Protein AF-M2AZ68-F1 (afdb_monomer_lite)

pLDDT: mean 79.44, std 17.51, range [33.28, 97.0]

Organism: NCBI:txid1263867

Structure (mmCIF, N/CA/C/O backbone):
data_AF-M2AZ68-F1
#
_entry.id   AF-M2AZ68-F1
#
loop_
_atom_site.group_PDB
_atom_site.id
_atom_site.type_symbol
_atom_site.label_atom_id
_atom_site.label_alt_id
_atom_site.label_comp_id
_atom_site.label_asym_id
_atom_site.label_entity_id
_atom_site.label_seq_id
_atom_site.pdbx_PDB_ins_code
_atom_site.Cartn_x
_atom_site.Cartn_y
_atom_site.Cartn_z
_atom_site.occupancy
_atom_site.B_iso_or_equiv
_atom_site.auth_seq_id
_atom_site.auth_comp_id
_atom_site.auth_asym_id
_atom_site.auth_atom_id
_atom_site.pdbx_PDB_model_num
ATOM 1 N N . MET A 1 1 ? 0.148 -31.953 -29.562 1.00 37.41 1 MET A N 1
ATOM 2 C CA . MET A 1 1 ? 1.037 -31.968 -28.379 1.00 37.41 1 MET A CA 1
ATOM 3 C C . MET A 1 1 ? 1.037 -30.569 -27.794 1.00 37.41 1 MET A C 1
ATOM 5 O O . MET A 1 1 ? 1.248 -29.639 -28.556 1.00 37.41 1 MET A O 1
ATOM 9 N N . ARG A 1 2 ? 0.725 -30.392 -26.504 1.00 37.22 2 ARG A N 1
ATOM 10 C CA . ARG A 1 2 ? 0.908 -29.095 -25.830 1.00 37.22 2 ARG A CA 1
ATOM 11 C C . ARG A 1 2 ? 2.342 -29.064 -25.315 1.00 37.22 2 ARG A C 1
ATOM 13 O O . ARG A 1 2 ? 2.700 -29.918 -24.504 1.00 37.22 2 ARG A O 1
ATOM 20 N N . GLU A 1 3 ? 3.162 -28.164 -25.843 1.00 35.06 3 GLU A N 1
ATOM 21 C CA . GLU A 1 3 ? 4.526 -27.967 -25.357 1.00 35.06 3 GLU A CA 1
ATOM 22 C C . GLU A 1 3 ? 4.481 -27.613 -23.869 1.00 35.06 3 GLU A C 1
ATOM 24 O O . GLU A 1 3 ? 3.699 -26.764 -23.436 1.00 35.06 3 GLU A O 1
ATOM 29 N N . LYS A 1 4 ? 5.278 -28.319 -23.061 1.00 33.28 4 LYS A N 1
ATOM 30 C CA . LYS A 1 4 ? 5.458 -27.951 -21.658 1.00 33.28 4 LYS A CA 1
ATOM 31 C C . LYS A 1 4 ? 6.175 -26.599 -21.632 1.00 33.28 4 LYS A C 1
ATOM 33 O O . LYS A 1 4 ? 7.243 -26.513 -22.239 1.00 33.28 4 LYS A O 1
ATOM 38 N N . PRO A 1 5 ? 5.649 -25.583 -20.925 1.00 36.78 5 PRO A N 1
ATOM 39 C CA . PRO A 1 5 ? 6.349 -24.315 -20.802 1.00 36.78 5 PRO A CA 1
ATOM 40 C C . PRO A 1 5 ? 7.743 -24.551 -20.196 1.00 36.78 5 PRO A C 1
ATOM 42 O O . PRO A 1 5 ? 7.896 -25.413 -19.317 1.00 36.78 5 PRO A O 1
ATOM 45 N N . PRO A 1 6 ? 8.776 -23.846 -20.688 1.00 39.72 6 PRO A N 1
ATOM 46 C CA . PRO A 1 6 ? 10.147 -24.051 -20.249 1.00 39.72 6 PRO A CA 1
ATOM 47 C C . PRO A 1 6 ? 10.271 -23.797 -18.743 1.00 39.72 6 PRO A C 1
ATOM 49 O O 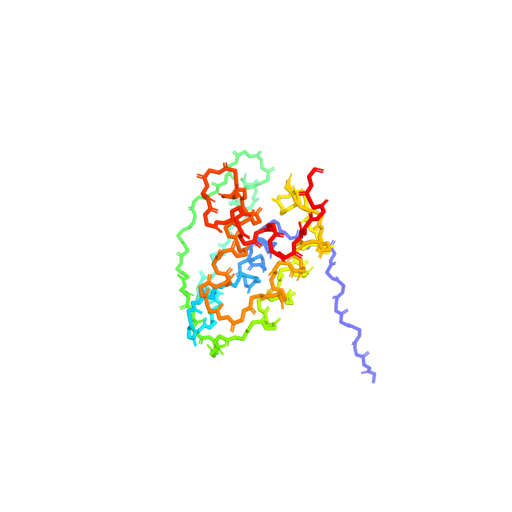. PRO A 1 6 ? 9.811 -22.784 -18.221 1.00 39.72 6 PRO A O 1
ATOM 52 N N . LYS A 1 7 ? 10.906 -24.734 -18.030 1.00 38.09 7 LYS A N 1
ATOM 53 C CA . LYS A 1 7 ? 11.235 -24.562 -16.611 1.00 38.09 7 LYS A CA 1
ATOM 54 C C . LYS A 1 7 ? 12.391 -23.572 -16.484 1.00 38.09 7 LYS A C 1
ATOM 56 O O . LYS A 1 7 ? 13.506 -23.885 -16.901 1.00 38.09 7 LYS A O 1
ATOM 61 N N . ILE A 1 8 ? 12.132 -22.415 -15.882 1.00 40.44 8 ILE A N 1
ATOM 62 C CA . ILE A 1 8 ? 13.168 -21.449 -15.500 1.00 40.44 8 ILE A CA 1
ATOM 63 C C . ILE A 1 8 ? 14.014 -22.099 -14.392 1.00 40.44 8 ILE A C 1
ATOM 65 O O . ILE A 1 8 ? 13.484 -22.452 -13.342 1.00 40.44 8 ILE A O 1
ATOM 69 N N . LYS A 1 9 ? 15.304 -22.345 -14.660 1.00 42.88 9 LYS A N 1
ATOM 70 C CA . LYS A 1 9 ? 16.224 -23.044 -13.738 1.00 42.88 9 LYS A CA 1
ATOM 71 C C . LYS A 1 9 ? 16.996 -22.107 -12.805 1.00 42.88 9 LYS A C 1
ATOM 73 O O . LYS A 1 9 ? 17.438 -22.557 -11.757 1.00 42.88 9 LYS A O 1
ATOM 78 N N . GLU A 1 10 ? 17.142 -20.835 -13.165 1.00 44.53 10 GLU A N 1
ATOM 79 C CA . GLU A 1 10 ? 17.797 -19.802 -12.359 1.00 44.53 10 GLU A CA 1
ATOM 80 C C . GLU A 1 10 ? 17.105 -18.465 -12.639 1.00 44.53 10 GLU A C 1
ATOM 82 O O . GLU A 1 10 ? 16.977 -18.091 -13.803 1.00 44.53 10 GLU A O 1
ATOM 87 N N . VAL A 1 11 ? 16.658 -17.760 -11.597 1.00 47.69 11 VAL A N 1
ATOM 88 C CA . VAL A 1 11 ? 16.166 -16.378 -11.709 1.00 47.69 11 VAL A CA 1
ATOM 89 C C . VAL A 1 11 ? 17.307 -15.460 -11.291 1.00 47.69 11 VAL A C 1
ATOM 91 O O . VAL A 1 11 ? 17.866 -15.605 -10.202 1.00 47.69 11 VAL A O 1
ATOM 94 N N . ARG A 1 12 ? 17.726 -14.546 -12.165 1.00 51.88 12 ARG A N 1
ATOM 95 C CA . ARG A 1 12 ? 18.834 -13.632 -11.868 1.00 51.88 12 ARG A CA 1
ATOM 96 C C . ARG A 1 12 ? 18.325 -12.481 -11.006 1.00 51.88 12 ARG A C 1
ATOM 98 O O . ARG A 1 12 ? 17.224 -1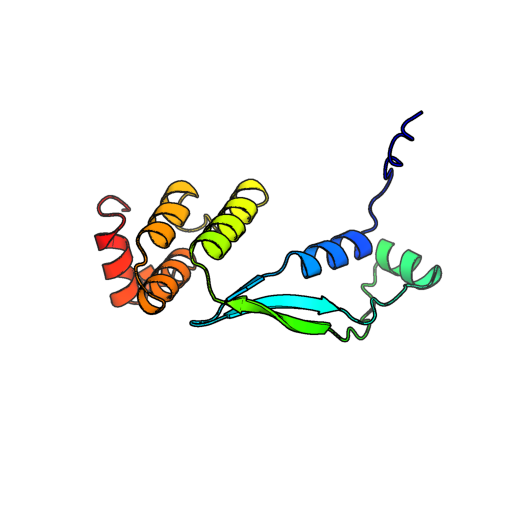1.997 -11.211 1.00 51.88 12 ARG A O 1
ATOM 105 N N . ARG A 1 13 ? 19.150 -11.978 -10.081 1.00 54.19 13 ARG A N 1
ATOM 106 C CA . ARG A 1 13 ? 18.762 -10.903 -9.143 1.00 54.19 13 ARG A CA 1
ATOM 107 C C . ARG A 1 13 ? 18.145 -9.671 -9.827 1.00 54.19 13 ARG A C 1
ATOM 109 O O . ARG A 1 13 ? 17.216 -9.099 -9.284 1.00 54.19 13 ARG A O 1
ATOM 116 N N . HIS A 1 14 ? 18.608 -9.301 -11.023 1.00 57.44 14 HIS A N 1
ATOM 117 C CA . HIS A 1 14 ? 17.992 -8.217 -11.798 1.00 57.44 14 HIS A CA 1
ATOM 118 C C . HIS A 1 14 ? 16.613 -8.591 -12.358 1.00 57.44 14 HIS A C 1
ATOM 120 O O . HIS A 1 14 ? 15.726 -7.761 -12.334 1.00 57.44 14 HIS A O 1
ATOM 126 N N . GLU A 1 15 ? 16.396 -9.830 -12.807 1.00 55.31 15 GLU A N 1
ATOM 127 C CA . GLU A 1 15 ? 15.077 -10.310 -13.255 1.00 55.31 15 GLU A CA 1
ATOM 128 C C . GLU A 1 15 ? 14.071 -10.350 -12.096 1.00 55.31 15 GLU A C 1
ATOM 130 O O . GLU A 1 15 ? 12.883 -10.150 -12.318 1.00 55.31 15 GLU A O 1
ATOM 135 N N . ILE A 1 16 ? 14.547 -10.579 -10.866 1.00 58.66 16 ILE A N 1
ATOM 136 C CA . ILE A 1 16 ? 13.733 -10.453 -9.650 1.00 58.66 16 ILE A CA 1
ATOM 137 C C . ILE A 1 16 ? 13.369 -8.986 -9.422 1.00 58.66 16 ILE A C 1
ATOM 139 O O . ILE A 1 16 ? 12.190 -8.688 -9.342 1.00 58.66 16 ILE A O 1
ATOM 143 N N . VAL A 1 17 ? 14.355 -8.080 -9.401 1.00 61.47 17 VAL A N 1
ATOM 144 C CA . VAL A 1 17 ? 14.126 -6.632 -9.213 1.00 61.47 17 VAL A CA 1
ATOM 145 C C . VAL A 1 17 ? 13.142 -6.074 -10.247 1.00 61.47 17 VAL A C 1
ATOM 147 O O . VAL A 1 17 ? 12.256 -5.307 -9.897 1.00 61.47 17 VAL A O 1
ATOM 150 N N . LEU A 1 18 ? 13.248 -6.511 -11.501 1.00 60.38 18 LEU A N 1
ATOM 151 C CA . LEU A 1 18 ? 12.352 -6.080 -12.574 1.00 60.38 18 LEU A CA 1
ATOM 152 C C . LEU A 1 18 ? 10.916 -6.563 -12.387 1.00 60.38 18 LEU A C 1
ATOM 154 O O . LEU A 1 18 ? 9.984 -5.799 -12.601 1.00 60.38 18 LEU A O 1
ATOM 158 N N . ARG A 1 19 ? 10.734 -7.813 -11.954 1.00 63.22 19 ARG A N 1
ATOM 159 C CA . ARG A 1 19 ? 9.402 -8.341 -11.633 1.00 63.22 19 ARG A CA 1
ATOM 160 C C . ARG A 1 19 ? 8.814 -7.681 -10.393 1.00 63.22 19 ARG A C 1
ATOM 162 O O . ARG A 1 19 ? 7.621 -7.420 -10.370 1.00 63.22 19 ARG A O 1
ATOM 169 N N . THR A 1 20 ? 9.648 -7.382 -9.396 1.00 65.88 20 THR A N 1
ATOM 170 C CA . THR A 1 20 ? 9.223 -6.652 -8.198 1.00 65.88 20 THR A CA 1
ATOM 171 C C . THR A 1 20 ? 8.624 -5.301 -8.573 1.00 65.88 20 THR A C 1
ATOM 173 O O . THR A 1 20 ? 7.574 -4.963 -8.050 1.00 65.88 20 THR A O 1
ATOM 176 N N . TRP A 1 21 ? 9.232 -4.582 -9.520 1.00 68.06 21 TRP A N 1
ATOM 177 C CA . TRP A 1 21 ? 8.730 -3.291 -9.991 1.00 68.06 21 TRP A CA 1
ATOM 178 C C . TRP A 1 21 ? 7.403 -3.383 -10.738 1.00 68.06 21 TRP A C 1
ATOM 180 O O . TRP A 1 21 ? 6.516 -2.570 -10.507 1.00 68.06 21 TRP A O 1
ATOM 190 N N . GLU A 1 22 ? 7.234 -4.378 -11.611 1.00 69.31 22 GLU A N 1
ATOM 191 C CA . GLU A 1 22 ? 5.957 -4.578 -12.309 1.00 69.31 22 GLU A CA 1
ATOM 192 C C . GLU A 1 22 ? 4.815 -4.857 -11.320 1.00 69.31 22 GLU A C 1
ATOM 194 O O . GLU A 1 22 ? 3.675 -4.453 -11.560 1.00 69.31 22 GLU A O 1
ATOM 199 N N . ASP A 1 23 ? 5.110 -5.514 -10.200 1.00 77.38 23 ASP A N 1
ATOM 200 C CA . ASP A 1 23 ? 4.157 -5.823 -9.135 1.00 77.38 23 ASP A CA 1
ATOM 201 C C . ASP A 1 23 ? 3.949 -4.664 -8.139 1.00 77.38 23 ASP A C 1
ATOM 203 O O . ASP A 1 23 ? 3.222 -4.831 -7.160 1.00 77.38 23 ASP A O 1
ATOM 207 N N . GLU A 1 24 ? 4.524 -3.478 -8.378 1.00 85.25 24 GLU A N 1
ATOM 208 C CA . GLU A 1 24 ? 4.245 -2.291 -7.568 1.00 85.25 24 GLU A CA 1
ATOM 209 C C . GLU A 1 24 ? 2.919 -1.630 -7.966 1.00 85.25 24 GLU A C 1
ATOM 211 O O . GLU A 1 24 ? 2.605 -1.402 -9.141 1.00 85.25 24 GLU A O 1
ATOM 216 N N . HIS A 1 25 ? 2.138 -1.288 -6.945 1.00 89.75 25 HIS A N 1
ATOM 217 C CA . HIS A 1 25 ? 0.856 -0.613 -7.078 1.00 89.75 25 HIS A CA 1
ATOM 218 C C . HIS A 1 25 ? 0.907 0.744 -6.373 1.00 89.75 25 HIS A C 1
ATOM 220 O O . HIS A 1 25 ? 1.378 0.844 -5.241 1.00 89.75 25 HIS A O 1
ATOM 226 N N . LEU A 1 26 ? 0.343 1.765 -7.016 1.00 90.88 26 LEU A N 1
ATOM 227 C CA . LEU A 1 26 ? 0.078 3.068 -6.412 1.00 90.88 26 LEU A CA 1
ATOM 228 C C . LEU A 1 26 ? -1.411 3.382 -6.554 1.00 90.88 26 LEU A C 1
ATOM 230 O O . LEU A 1 26 ? -1.996 3.169 -7.614 1.00 90.88 26 LEU A O 1
ATOM 234 N N . PHE A 1 27 ? -2.017 3.908 -5.496 1.00 92.31 27 PHE A N 1
ATOM 235 C CA . PHE A 1 27 ? -3.429 4.277 -5.470 1.00 92.31 27 PHE A CA 1
ATOM 236 C C . PHE A 1 27 ? -3.573 5.732 -5.018 1.00 92.31 27 PHE A C 1
ATOM 238 O O . PHE A 1 27 ? -2.873 6.162 -4.100 1.00 92.31 27 PHE A O 1
ATOM 245 N N . ASP A 1 28 ? -4.491 6.465 -5.640 1.00 92.88 28 ASP A N 1
ATOM 246 C CA . ASP A 1 28 ? -5.004 7.743 -5.143 1.00 92.88 28 ASP A CA 1
ATOM 247 C C . ASP A 1 28 ? -6.535 7.671 -4.968 1.00 92.88 28 ASP A C 1
ATOM 249 O O . ASP A 1 28 ? -7.125 6.593 -5.067 1.00 92.88 28 ASP A O 1
ATOM 253 N N . SER A 1 29 ? -7.185 8.803 -4.677 1.00 93.94 29 SER A N 1
ATOM 254 C CA . SER A 1 29 ? -8.638 8.860 -4.462 1.00 93.94 29 SER A CA 1
ATOM 255 C C . SER A 1 29 ? -9.472 8.387 -5.649 1.00 93.94 29 SER A C 1
ATOM 257 O O . SER A 1 29 ? -10.617 7.980 -5.452 1.00 93.94 29 SER A O 1
ATOM 259 N N . ASP A 1 30 ? -8.921 8.453 -6.858 1.00 93.56 30 ASP A N 1
ATOM 260 C CA . ASP A 1 30 ? -9.650 8.306 -8.113 1.00 93.56 30 ASP A CA 1
ATOM 261 C C . ASP A 1 30 ? -9.039 7.244 -9.035 1.00 93.56 30 ASP A C 1
ATOM 263 O O . ASP A 1 30 ? -9.683 6.802 -9.986 1.00 93.56 30 ASP A O 1
ATOM 267 N N . SER A 1 31 ? -7.796 6.832 -8.798 1.00 94.56 31 SER A N 1
ATOM 268 C CA . SER A 1 31 ? -6.979 6.115 -9.770 1.00 94.56 31 SER A CA 1
ATOM 269 C C . SER A 1 31 ? -6.105 5.037 -9.146 1.00 94.56 31 SER A C 1
ATOM 271 O O . SER A 1 31 ? -5.570 5.164 -8.045 1.00 94.56 31 SER A O 1
ATOM 273 N N . HIS A 1 32 ? -5.896 3.989 -9.934 1.00 91.88 32 HIS A N 1
ATOM 274 C CA . HIS A 1 32 ? -4.891 2.963 -9.715 1.00 91.88 32 HIS A CA 1
ATOM 275 C C . HIS A 1 32 ? -3.806 3.083 -10.790 1.00 91.88 32 HIS A C 1
ATOM 277 O O . HIS A 1 32 ? -4.096 3.206 -11.985 1.00 91.88 32 HIS A O 1
ATOM 283 N N . TYR A 1 33 ? -2.548 3.037 -10.363 1.00 91.44 33 TYR A N 1
ATOM 284 C CA . TYR A 1 33 ? -1.369 3.078 -11.215 1.00 91.44 33 TYR A CA 1
ATOM 285 C C . TYR A 1 33 ? -0.501 1.839 -11.010 1.00 91.44 33 TYR A C 1
ATOM 287 O O . TYR A 1 33 ? -0.428 1.269 -9.916 1.00 91.44 33 TYR A O 1
ATOM 295 N N . ARG A 1 34 ? 0.208 1.463 -12.072 1.00 89.31 34 ARG A N 1
ATOM 296 C CA . ARG A 1 34 ? 1.300 0.489 -12.022 1.00 89.31 34 ARG A CA 1
ATOM 297 C C . ARG A 1 34 ? 2.581 1.124 -12.519 1.00 89.31 34 ARG A C 1
ATOM 299 O O . ARG A 1 34 ? 2.552 2.032 -13.353 1.00 89.31 34 ARG A O 1
ATOM 306 N N . TYR A 1 35 ? 3.690 0.639 -11.988 1.00 82.75 35 TYR A N 1
ATOM 307 C CA . TYR A 1 35 ? 5.001 1.084 -12.416 1.00 82.75 35 TYR A CA 1
ATOM 308 C C . TYR A 1 35 ? 5.352 0.420 -13.747 1.00 82.75 35 TYR A C 1
ATOM 310 O O . TYR A 1 35 ? 5.271 -0.803 -13.883 1.00 82.75 35 TYR A O 1
ATOM 318 N N . PHE A 1 36 ? 5.709 1.222 -14.746 1.00 79.69 36 PHE A N 1
ATOM 319 C CA . PHE A 1 36 ? 6.095 0.742 -16.066 1.00 79.69 36 PHE A CA 1
ATOM 320 C C . PHE A 1 36 ? 7.502 1.229 -16.399 1.00 79.69 36 PHE A C 1
ATOM 322 O O . PHE A 1 36 ? 7.771 2.427 -16.358 1.00 79.69 36 PHE A O 1
ATOM 329 N N . ALA A 1 37 ? 8.404 0.305 -16.729 1.00 73.81 37 ALA A N 1
ATOM 330 C CA . ALA A 1 37 ? 9.758 0.622 -17.169 1.00 73.81 37 ALA A CA 1
ATOM 331 C C . ALA A 1 37 ? 9.868 0.400 -18.684 1.00 73.81 37 ALA A C 1
ATOM 333 O O . ALA A 1 37 ? 9.851 -0.743 -19.140 1.00 73.81 37 ALA A O 1
ATOM 334 N N . ASP A 1 38 ? 9.987 1.489 -19.451 1.00 66.31 38 ASP A N 1
ATOM 335 C CA . ASP A 1 38 ? 10.053 1.442 -20.922 1.00 66.31 38 ASP A CA 1
ATOM 336 C C . ASP A 1 38 ? 11.327 0.755 -21.430 1.00 66.31 38 ASP A C 1
ATOM 338 O O . ASP A 1 38 ? 11.293 0.009 -22.410 1.00 66.31 38 ASP A O 1
ATOM 342 N N . ASP A 1 39 ? 12.458 1.009 -20.766 1.00 67.25 39 ASP A N 1
ATOM 343 C CA . ASP A 1 39 ? 13.760 0.469 -21.149 1.00 67.25 39 ASP A CA 1
ATOM 344 C C . ASP A 1 39 ? 14.464 -0.120 -19.929 1.00 67.25 39 ASP A C 1
ATOM 346 O O . ASP A 1 39 ?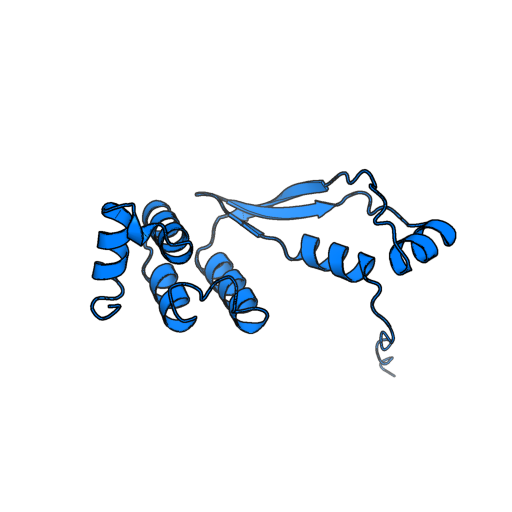 15.107 0.558 -19.122 1.00 67.25 39 ASP A O 1
ATOM 350 N N . VAL A 1 40 ? 14.282 -1.426 -19.775 1.00 66.38 40 VAL A N 1
ATOM 351 C CA . VAL A 1 40 ? 14.934 -2.218 -18.745 1.00 66.38 40 VAL A CA 1
ATOM 352 C C . VAL A 1 40 ? 16.420 -2.355 -19.084 1.00 66.38 40 VAL A C 1
ATOM 354 O O . VAL A 1 40 ? 16.769 -3.025 -20.063 1.00 66.38 40 VAL A O 1
ATOM 357 N N . PRO A 1 41 ? 17.339 -1.817 -18.264 1.00 65.00 41 PRO A N 1
ATOM 358 C CA . PRO A 1 41 ? 18.735 -1.790 -18.648 1.00 65.00 41 PRO A CA 1
ATOM 359 C C . PRO A 1 41 ? 19.347 -3.191 -18.713 1.00 65.00 41 PRO A C 1
ATOM 361 O O . PRO A 1 41 ? 19.411 -3.928 -17.723 1.00 65.00 41 PRO A O 1
ATOM 364 N N . THR A 1 42 ? 19.878 -3.565 -19.878 1.00 71.00 42 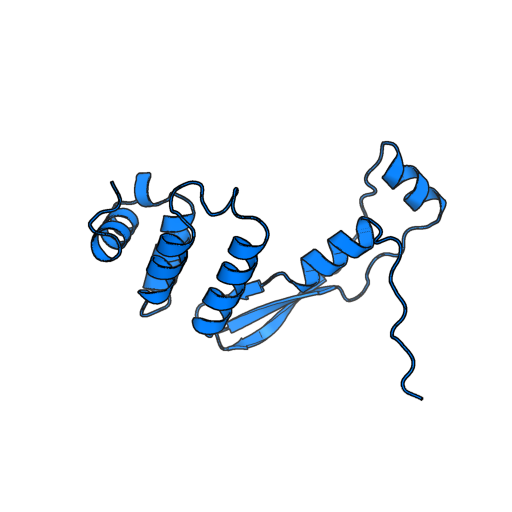THR A N 1
ATOM 365 C CA . THR A 1 42 ? 20.583 -4.841 -20.021 1.00 71.00 42 THR A CA 1
ATOM 366 C C . THR A 1 42 ? 22.009 -4.744 -19.487 1.00 71.00 42 THR A C 1
ATOM 368 O O . THR A 1 42 ? 22.841 -4.010 -20.017 1.00 71.00 42 THR A O 1
ATOM 371 N N . LEU A 1 43 ? 22.333 -5.545 -18.470 1.00 70.75 43 LEU A N 1
ATOM 372 C CA . LEU A 1 43 ? 23.702 -5.637 -17.957 1.00 70.75 43 LEU A CA 1
ATOM 373 C C . LEU A 1 43 ? 24.607 -6.429 -18.910 1.00 70.75 43 LEU A C 1
ATOM 375 O O . LEU A 1 43 ? 24.283 -7.562 -19.288 1.00 70.75 43 LEU A O 1
ATOM 379 N N . THR A 1 44 ? 25.787 -5.885 -19.203 1.00 78.25 44 THR A N 1
ATOM 380 C CA . THR A 1 44 ? 26.881 -6.598 -19.882 1.00 78.25 44 THR A CA 1
ATOM 381 C C . THR A 1 44 ? 27.408 -7.758 -19.029 1.00 78.25 44 THR A C 1
ATOM 383 O O . THR A 1 44 ? 27.235 -7.788 -17.809 1.00 78.25 44 THR A O 1
ATOM 386 N N . SER A 1 45 ? 28.102 -8.726 -19.637 1.00 80.31 45 SER A N 1
ATOM 387 C CA . SER A 1 45 ? 28.675 -9.878 -18.915 1.00 80.31 45 SER A CA 1
ATOM 388 C C . SER A 1 45 ? 29.614 -9.470 -17.773 1.00 80.31 45 SER A C 1
ATOM 390 O O . SER A 1 45 ? 29.609 -10.106 -16.721 1.00 80.31 45 SER A O 1
ATOM 392 N N . PHE A 1 46 ? 30.372 -8.384 -17.951 1.00 79.69 46 PHE A N 1
ATOM 393 C CA . PHE A 1 46 ? 31.253 -7.847 -16.916 1.00 79.69 46 PHE A CA 1
ATOM 394 C C . PHE A 1 46 ? 30.464 -7.211 -15.764 1.00 79.69 46 PHE A C 1
ATOM 396 O O . PHE A 1 46 ? 30.711 -7.533 -14.606 1.00 79.69 46 PHE A O 1
ATOM 403 N N . GLN A 1 47 ? 29.446 -6.396 -16.061 1.00 74.88 47 GLN A N 1
ATOM 404 C CA . GLN A 1 47 ? 28.556 -5.846 -15.030 1.00 74.88 47 GLN A CA 1
ATOM 405 C C . GLN A 1 47 ? 27.822 -6.954 -14.264 1.00 74.88 47 GLN A C 1
ATOM 407 O O . GLN A 1 47 ? 27.726 -6.890 -13.043 1.00 74.88 47 GLN A O 1
ATOM 412 N N . ARG A 1 48 ? 27.385 -8.023 -14.947 1.00 73.88 48 ARG A N 1
ATOM 413 C CA . ARG A 1 48 ? 26.795 -9.207 -14.297 1.00 73.88 48 ARG A CA 1
ATOM 414 C C . ARG A 1 48 ? 27.776 -9.895 -13.346 1.00 73.88 48 ARG A C 1
ATOM 416 O O . ARG A 1 48 ? 27.380 -10.350 -12.276 1.00 73.88 48 ARG A O 1
ATOM 423 N N . PHE A 1 49 ? 29.050 -9.979 -13.714 1.00 75.00 49 PHE A N 1
ATOM 424 C CA . PHE A 1 49 ? 30.084 -10.516 -12.832 1.00 75.00 49 PHE A CA 1
ATOM 425 C C . PHE A 1 49 ? 30.319 -9.609 -11.610 1.00 75.00 49 PHE A C 1
ATOM 427 O O . PHE A 1 49 ? 30.361 -10.097 -10.479 1.00 75.00 49 PHE A O 1
ATOM 434 N N . LEU A 1 50 ? 30.372 -8.289 -11.811 1.00 72.44 50 LEU A N 1
ATOM 435 C CA . LEU A 1 50 ? 30.516 -7.308 -10.730 1.00 72.44 50 LEU A CA 1
ATOM 436 C C . LEU A 1 50 ? 29.323 -7.307 -9.758 1.00 72.44 50 LEU A C 1
ATOM 438 O O . LEU A 1 50 ? 29.535 -7.271 -8.545 1.00 72.44 50 LEU A O 1
ATOM 442 N N . THR A 1 51 ? 28.092 -7.470 -10.263 1.00 66.56 51 THR A N 1
ATOM 443 C CA . THR A 1 51 ? 26.882 -7.600 -9.421 1.00 66.56 51 THR A CA 1
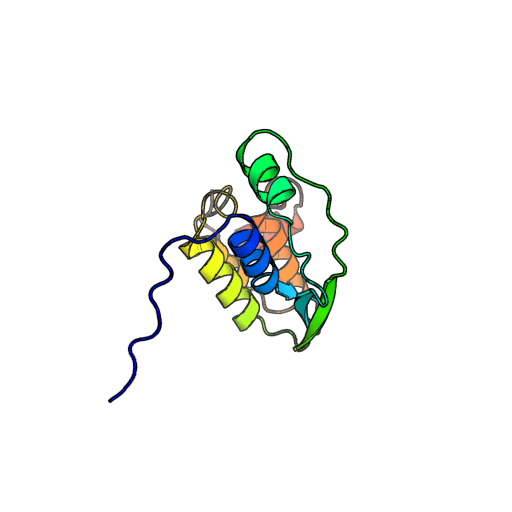ATOM 444 C C . THR A 1 51 ? 26.893 -8.812 -8.497 1.00 66.56 51 THR A C 1
ATOM 446 O O . THR A 1 51 ? 26.132 -8.855 -7.534 1.00 66.56 51 THR A O 1
ATOM 449 N N . ARG A 1 52 ? 27.727 -9.819 -8.782 1.00 65.69 52 ARG A N 1
ATOM 450 C CA . ARG A 1 52 ? 27.842 -11.036 -7.967 1.00 65.69 52 ARG A CA 1
ATOM 451 C C . ARG A 1 52 ? 28.929 -10.953 -6.903 1.00 65.69 52 ARG A C 1
ATOM 453 O O . ARG A 1 52 ? 29.005 -11.851 -6.075 1.00 65.69 52 ARG A O 1
ATOM 460 N N . THR A 1 53 ? 29.787 -9.938 -6.955 1.00 63.09 53 THR A N 1
ATOM 461 C CA . THR A 1 53 ? 30.986 -9.872 -6.121 1.00 63.09 53 THR A CA 1
ATOM 462 C C . THR A 1 53 ? 30.898 -8.745 -5.098 1.00 63.09 53 THR A C 1
ATOM 464 O O . THR A 1 53 ? 30.743 -9.041 -3.919 1.00 63.09 53 THR A O 1
ATOM 467 N N . PHE A 1 54 ? 30.950 -7.473 -5.504 1.00 65.50 54 PHE A N 1
ATOM 468 C CA . PHE A 1 54 ? 31.060 -6.364 -4.532 1.00 65.50 54 PHE A CA 1
ATOM 469 C C . PHE A 1 54 ? 30.367 -5.063 -4.957 1.00 65.50 54 PHE A C 1
ATOM 471 O O . PHE A 1 54 ? 30.368 -4.100 -4.196 1.00 65.50 54 PHE A O 1
ATOM 478 N N . TYR A 1 55 ? 29.821 -4.994 -6.174 1.00 54.69 55 TYR A N 1
ATOM 479 C CA . TYR A 1 55 ? 29.391 -3.730 -6.769 1.00 54.69 55 TYR A CA 1
ATOM 480 C C . TYR A 1 55 ? 27.969 -3.822 -7.314 1.00 54.69 55 TYR A C 1
ATOM 482 O O . TYR A 1 55 ? 27.686 -4.648 -8.181 1.00 54.69 55 TYR A O 1
ATOM 490 N N . ASN A 1 56 ? 27.086 -2.949 -6.827 1.00 60.91 56 ASN A N 1
ATOM 491 C CA . ASN A 1 56 ? 25.753 -2.755 -7.385 1.00 60.91 56 ASN A CA 1
ATOM 492 C C . ASN A 1 56 ? 25.816 -1.584 -8.387 1.00 60.91 56 ASN A C 1
ATOM 494 O O . ASN A 1 56 ? 25.940 -0.439 -7.950 1.00 60.91 56 ASN A O 1
ATOM 498 N N . PRO A 1 57 ? 25.824 -1.836 -9.708 1.00 61.03 57 PRO A N 1
ATOM 499 C CA . PRO A 1 57 ? 25.935 -0.778 -10.697 1.00 61.03 57 PRO A CA 1
ATOM 500 C C . PRO A 1 57 ? 24.713 0.133 -10.627 1.00 61.03 57 PRO A C 1
ATOM 502 O O . PRO A 1 57 ? 23.578 -0.337 -10.662 1.00 61.03 57 PRO A O 1
ATOM 505 N N . VAL A 1 58 ? 24.958 1.441 -10.567 1.00 63.00 58 VAL A N 1
ATOM 506 C CA . VAL A 1 58 ? 23.911 2.440 -10.777 1.00 63.00 58 VAL A CA 1
ATOM 507 C C . VAL A 1 58 ? 23.615 2.453 -12.266 1.00 63.00 58 VAL A C 1
ATOM 509 O O . VAL A 1 58 ? 24.483 2.801 -13.069 1.00 63.00 58 VAL A O 1
ATOM 512 N N . VAL A 1 59 ? 22.413 2.027 -12.636 1.00 64.75 59 VAL A N 1
ATOM 513 C CA . VAL A 1 59 ? 21.962 2.048 -14.023 1.00 64.75 59 VAL A CA 1
ATOM 514 C C . VAL A 1 59 ? 20.798 3.025 -14.119 1.00 64.75 59 VAL A C 1
ATOM 516 O O . VAL A 1 59 ? 19.881 2.914 -13.304 1.00 64.75 59 VAL A O 1
ATOM 519 N N . PRO A 1 60 ? 20.837 4.005 -15.040 1.00 61.12 60 PRO A N 1
ATOM 520 C CA . PRO A 1 60 ? 19.711 4.904 -15.227 1.00 61.12 60 PRO A CA 1
ATOM 521 C C . PRO A 1 60 ? 18.497 4.077 -15.651 1.00 61.12 60 PRO A C 1
ATOM 523 O O . PRO A 1 60 ? 18.560 3.341 -16.634 1.00 61.12 60 PRO A O 1
ATOM 526 N N . LEU A 1 61 ? 17.427 4.180 -14.871 1.00 66.50 61 LEU A N 1
ATOM 527 C CA . LEU A 1 61 ? 16.133 3.594 -15.175 1.00 66.50 61 LEU A CA 1
ATOM 528 C C . LEU A 1 61 ? 15.188 4.732 -15.554 1.00 66.50 61 LEU A C 1
ATOM 530 O O . LEU A 1 61 ? 15.020 5.673 -14.778 1.00 66.50 61 LEU A O 1
ATOM 534 N N . CYS A 1 62 ? 14.573 4.630 -16.727 1.00 67.25 62 CYS A N 1
ATOM 535 C CA . CYS A 1 62 ? 13.407 5.429 -17.074 1.00 67.25 62 CYS A CA 1
ATOM 536 C C . CYS A 1 62 ? 12.175 4.572 -16.803 1.00 67.25 62 CYS A C 1
ATOM 538 O O . CYS A 1 62 ? 11.952 3.567 -17.478 1.00 67.25 62 CYS A O 1
ATOM 540 N N . ALA A 1 63 ? 11.424 4.946 -15.776 1.00 72.69 63 ALA A N 1
ATOM 541 C CA . ALA A 1 63 ? 10.178 4.295 -15.433 1.00 72.69 63 ALA A CA 1
ATOM 542 C C . ALA A 1 63 ? 9.153 5.338 -14.993 1.00 72.69 63 ALA A C 1
ATOM 544 O O . ALA A 1 63 ? 9.495 6.348 -14.371 1.00 72.69 63 ALA A O 1
ATOM 545 N N . GLU A 1 64 ? 7.902 5.085 -15.351 1.00 83.31 64 GLU A N 1
ATOM 546 C CA . GLU A 1 64 ? 6.784 5.996 -15.171 1.00 83.31 64 GLU A CA 1
ATOM 547 C C . GLU A 1 64 ? 5.614 5.264 -14.513 1.00 83.31 64 GLU A C 1
ATOM 549 O O . GLU A 1 64 ? 5.368 4.080 -14.752 1.00 83.31 64 GLU A O 1
ATOM 554 N N . TRP A 1 65 ? 4.864 5.985 -13.682 1.00 89.12 65 TRP A N 1
ATOM 555 C CA . TRP A 1 65 ? 3.586 5.499 -13.179 1.00 89.12 65 TRP A CA 1
ATOM 556 C C . TRP A 1 65 ? 2.532 5.666 -14.263 1.00 89.12 65 TRP A C 1
ATOM 558 O O . TRP A 1 65 ? 2.205 6.786 -14.656 1.00 89.12 65 TRP A O 1
ATOM 568 N N . GLN A 1 66 ? 1.975 4.554 -14.725 1.00 90.56 66 GLN A N 1
ATOM 569 C CA . GLN A 1 66 ? 0.904 4.565 -15.711 1.00 90.56 66 GLN A CA 1
ATOM 570 C C . GLN A 1 66 ? -0.422 4.249 -15.034 1.00 90.56 66 GLN A C 1
ATOM 572 O O . GLN A 1 66 ? -0.541 3.265 -14.302 1.00 90.56 66 GLN A O 1
ATOM 577 N N . ARG A 1 67 ? -1.430 5.091 -15.284 1.00 93.00 67 ARG A N 1
ATOM 578 C CA . ARG A 1 67 ? -2.796 4.863 -14.808 1.00 93.00 67 ARG A CA 1
ATOM 579 C C . ARG A 1 67 ? -3.359 3.636 -15.515 1.00 93.00 67 ARG A C 1
ATOM 581 O O . ARG A 1 67 ? -3.460 3.627 -16.740 1.00 93.00 67 ARG A O 1
ATOM 588 N N . VAL A 1 68 ? -3.737 2.621 -14.748 1.00 92.75 68 VAL A N 1
ATOM 589 C CA . VAL A 1 68 ? -4.294 1.365 -15.272 1.00 92.75 68 VAL A CA 1
ATOM 590 C C . VAL A 1 68 ? -5.803 1.256 -15.063 1.00 92.75 68 VAL A C 1
ATOM 592 O O . VAL A 1 68 ? -6.451 0.469 -15.749 1.00 92.75 68 VAL A O 1
ATOM 595 N N . GLY A 1 69 ? -6.373 2.070 -14.171 1.00 93.62 69 GLY A N 1
ATOM 596 C CA . GLY A 1 69 ? -7.804 2.072 -13.893 1.00 93.62 69 GLY A CA 1
ATOM 597 C C . GLY A 1 69 ? -8.220 3.137 -12.885 1.00 93.62 69 GLY A C 1
ATOM 598 O O . GLY A 1 69 ? -7.405 3.945 -12.430 1.00 93.62 69 GLY A O 1
ATOM 599 N N . ASP A 1 70 ? -9.509 3.130 -12.561 1.00 95.88 70 ASP A N 1
ATOM 600 C CA . ASP A 1 70 ? -10.058 3.898 -11.446 1.00 95.88 70 ASP A CA 1
ATOM 601 C C . ASP A 1 70 ? -9.719 3.206 -10.114 1.00 95.88 70 ASP A C 1
ATOM 603 O O . ASP A 1 70 ? -9.434 2.008 -10.083 1.00 95.88 70 ASP A O 1
ATOM 607 N N . PHE A 1 71 ? -9.747 3.946 -9.007 1.00 92.38 71 PHE A N 1
ATOM 608 C CA . PHE A 1 71 ? -9.524 3.364 -7.683 1.00 92.38 71 PHE A CA 1
ATOM 609 C C . PHE A 1 71 ? -10.610 2.331 -7.325 1.00 92.38 71 PHE A C 1
ATOM 611 O O . PHE A 1 71 ? -11.797 2.657 -7.252 1.00 92.38 71 PHE A O 1
ATOM 618 N N . ASP A 1 72 ? -10.189 1.100 -7.018 1.00 91.94 72 ASP A N 1
ATOM 619 C CA . ASP A 1 72 ? -11.025 0.063 -6.409 1.00 91.94 72 ASP A CA 1
ATOM 620 C C . ASP A 1 72 ? -10.397 -0.414 -5.091 1.00 91.94 72 ASP A C 1
ATOM 622 O O . ASP A 1 72 ? -9.314 -1.007 -5.053 1.00 91.94 72 ASP A O 1
ATOM 626 N N . ALA A 1 73 ? -11.119 -0.208 -3.987 1.00 92.12 73 ALA A N 1
ATOM 627 C CA . ALA A 1 73 ? -10.707 -0.668 -2.664 1.00 92.12 73 ALA A CA 1
ATOM 628 C C . ALA A 1 73 ? -10.462 -2.186 -2.623 1.00 92.12 73 ALA A C 1
ATOM 630 O O . ALA A 1 73 ? -9.632 -2.659 -1.844 1.00 92.12 73 ALA A O 1
ATOM 631 N N . LYS A 1 74 ? -11.158 -2.965 -3.459 1.00 93.25 74 LYS A N 1
ATOM 632 C CA . LYS A 1 74 ? -10.932 -4.405 -3.562 1.00 93.25 74 LYS A CA 1
ATOM 633 C C . LYS A 1 74 ? -9.546 -4.717 -4.123 1.00 93.25 74 LYS A C 1
ATOM 635 O O . LYS A 1 74 ? -8.885 -5.600 -3.585 1.00 93.25 74 LYS A O 1
ATOM 640 N N . GLU A 1 75 ? -9.094 -3.997 -5.146 1.00 92.25 75 GLU A N 1
ATOM 641 C CA . GLU A 1 75 ? -7.770 -4.208 -5.740 1.00 92.25 75 GLU A CA 1
ATOM 642 C C . GLU A 1 75 ? -6.646 -3.840 -4.769 1.00 92.25 75 GLU A C 1
ATOM 644 O O . GLU A 1 75 ? -5.680 -4.594 -4.648 1.00 92.25 75 GLU A O 1
ATOM 649 N N . LEU A 1 76 ? -6.810 -2.755 -4.002 1.00 92.50 76 LEU A N 1
ATOM 650 C CA . LEU A 1 76 ? -5.906 -2.409 -2.900 1.00 92.50 76 LEU A CA 1
ATOM 651 C C . LEU A 1 76 ? -5.837 -3.539 -1.861 1.00 92.50 76 LEU A C 1
ATOM 653 O O . LEU A 1 76 ? -4.751 -3.982 -1.493 1.00 92.50 76 LEU A O 1
ATOM 657 N N . ILE A 1 77 ? -6.991 -4.026 -1.393 1.00 94.06 77 ILE A N 1
ATOM 658 C CA . ILE A 1 77 ? -7.057 -5.097 -0.387 1.00 94.06 77 ILE A CA 1
ATOM 659 C C . ILE A 1 77 ? -6.431 -6.390 -0.920 1.00 94.06 77 ILE A C 1
ATOM 661 O O . ILE A 1 77 ? -5.714 -7.066 -0.183 1.00 94.06 77 ILE A O 1
ATOM 665 N N . ASP A 1 78 ? -6.687 -6.741 -2.179 1.00 92.81 78 ASP A N 1
ATOM 666 C CA . ASP A 1 78 ? -6.117 -7.929 -2.810 1.00 92.81 78 ASP A CA 1
ATOM 667 C C . ASP A 1 78 ? -4.593 -7.795 -2.979 1.00 92.81 78 ASP A C 1
ATOM 669 O O . ASP A 1 78 ? -3.874 -8.774 -2.766 1.00 92.81 78 ASP A O 1
ATOM 673 N N . ALA A 1 79 ? -4.081 -6.600 -3.294 1.00 89.44 79 ALA A N 1
ATOM 674 C CA . ALA A 1 79 ? -2.645 -6.324 -3.350 1.00 89.44 79 ALA A CA 1
ATOM 675 C C . ALA A 1 79 ? -1.985 -6.448 -1.966 1.00 89.44 79 ALA A C 1
ATOM 677 O O . ALA A 1 79 ? -0.998 -7.169 -1.822 1.00 89.44 79 ALA A O 1
ATOM 678 N N . VAL A 1 80 ? -2.567 -5.837 -0.927 1.00 90.00 80 VAL A N 1
ATOM 679 C CA . VAL A 1 80 ? -2.058 -5.949 0.453 1.00 90.00 80 VAL A CA 1
ATOM 680 C C . VAL A 1 80 ? -2.104 -7.394 0.940 1.00 90.00 80 VAL A C 1
ATOM 682 O O . VAL A 1 80 ? -1.148 -7.873 1.543 1.00 90.00 80 VAL A O 1
ATOM 685 N N . LYS A 1 81 ? -3.184 -8.125 0.640 1.00 91.06 81 LYS A N 1
ATOM 686 C CA . LYS A 1 81 ? -3.299 -9.543 0.986 1.00 91.06 81 LYS A CA 1
ATOM 687 C C . LYS A 1 81 ? -2.181 -10.371 0.350 1.00 91.06 81 LYS A C 1
ATOM 689 O O . LYS A 1 81 ? -1.591 -11.193 1.037 1.00 91.06 81 LYS A O 1
ATOM 694 N N . LYS A 1 82 ? -1.871 -10.141 -0.931 1.00 87.69 82 LYS A N 1
ATOM 695 C CA . LYS A 1 82 ? -0.734 -10.805 -1.587 1.00 87.69 82 LYS A CA 1
ATOM 696 C C . LYS A 1 82 ? 0.586 -10.476 -0.894 1.00 87.69 82 LYS A C 1
ATOM 698 O O . LYS A 1 82 ? 1.395 -11.377 -0.726 1.00 87.69 82 LYS A O 1
ATOM 703 N N . GLY A 1 83 ? 0.790 -9.222 -0.484 1.00 84.19 83 GLY A N 1
ATOM 704 C CA . GLY A 1 83 ? 1.965 -8.821 0.296 1.00 84.19 83 GLY A CA 1
ATOM 705 C C . GLY A 1 83 ? 2.087 -9.623 1.592 1.00 84.19 83 GLY A C 1
ATOM 706 O O . GLY A 1 83 ? 3.094 -10.287 1.804 1.00 84.19 83 GLY A O 1
ATOM 707 N N . LEU A 1 84 ? 1.013 -9.662 2.385 1.00 86.56 84 LEU A N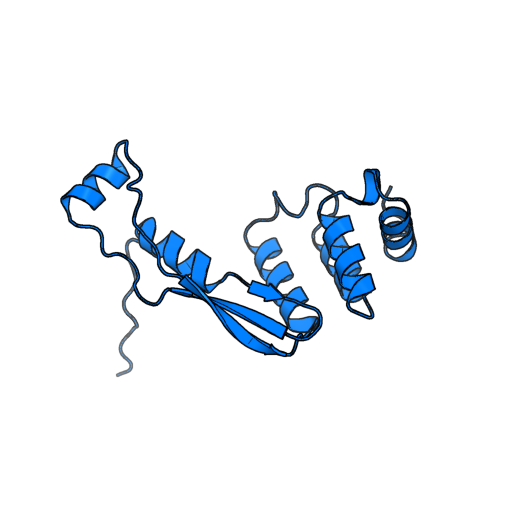 1
ATOM 708 C CA . LEU A 1 84 ? 0.944 -10.423 3.639 1.00 86.56 84 LEU A CA 1
ATOM 709 C C . LEU A 1 84 ? 1.164 -11.935 3.461 1.00 86.56 84 LEU A C 1
ATOM 711 O O . LEU A 1 84 ? 1.693 -12.575 4.361 1.00 86.56 84 LEU A O 1
ATOM 715 N N . ASP A 1 85 ? 0.752 -12.514 2.329 1.00 84.75 85 ASP A N 1
ATOM 716 C CA . ASP A 1 85 ? 0.949 -13.942 2.037 1.00 84.75 85 ASP A CA 1
ATOM 717 C C . ASP A 1 85 ? 2.419 -14.279 1.680 1.00 84.75 85 ASP A C 1
ATOM 719 O O . ASP A 1 85 ? 2.801 -15.454 1.700 1.00 84.75 85 ASP A O 1
ATOM 723 N N . HIS A 1 86 ? 3.235 -13.281 1.313 1.00 74.94 86 HIS A N 1
ATOM 724 C CA . HIS A 1 86 ? 4.596 -13.465 0.792 1.00 74.94 86 HIS A CA 1
ATOM 725 C C . HIS A 1 86 ? 5.712 -12.933 1.701 1.00 74.94 86 HIS A C 1
ATOM 727 O O . HIS A 1 86 ? 6.781 -13.544 1.724 1.00 74.94 86 HIS A O 1
ATOM 733 N N . ASP A 1 87 ? 5.486 -11.822 2.402 1.00 66.12 87 ASP A N 1
ATOM 734 C CA . ASP A 1 87 ? 6.445 -11.174 3.303 1.00 66.12 87 ASP A CA 1
ATOM 735 C C . ASP A 1 87 ? 5.663 -10.365 4.355 1.00 66.12 87 ASP A C 1
ATOM 737 O O . ASP A 1 87 ? 5.108 -9.299 4.071 1.00 66.12 87 ASP A O 1
ATOM 741 N N . ASP A 1 88 ? 5.522 -10.932 5.552 1.00 64.00 88 ASP A N 1
ATOM 742 C CA . ASP A 1 88 ? 4.657 -10.432 6.619 1.00 64.00 88 ASP A CA 1
ATOM 743 C C . ASP A 1 88 ? 5.377 -9.532 7.631 1.00 64.00 88 ASP A C 1
ATOM 745 O O . ASP A 1 88 ? 4.736 -8.656 8.217 1.00 64.00 88 ASP A O 1
ATOM 749 N N . ASP A 1 89 ? 6.694 -9.675 7.784 1.00 64.75 89 ASP A N 1
ATOM 750 C CA . ASP A 1 89 ? 7.475 -9.043 8.855 1.00 64.75 89 ASP A CA 1
ATOM 751 C C . ASP A 1 89 ? 7.430 -7.501 8.837 1.00 64.75 89 ASP A C 1
ATOM 753 O O . ASP A 1 89 ? 7.424 -6.865 9.891 1.00 64.75 89 ASP A O 1
ATOM 757 N N . ILE A 1 90 ? 7.372 -6.868 7.657 1.00 61.72 90 ILE A N 1
ATOM 758 C CA . ILE A 1 90 ? 7.348 -5.394 7.543 1.00 61.72 90 ILE A CA 1
ATOM 759 C C . ILE A 1 90 ? 5.944 -4.819 7.786 1.00 61.72 90 ILE A C 1
ATOM 761 O O . ILE A 1 90 ? 5.809 -3.716 8.313 1.00 61.72 90 ILE A O 1
ATOM 765 N N . ILE A 1 91 ? 4.890 -5.544 7.407 1.00 64.56 91 ILE A N 1
ATOM 766 C CA . ILE A 1 91 ? 3.504 -5.058 7.511 1.00 64.56 91 ILE A CA 1
ATOM 767 C C . ILE A 1 91 ? 2.912 -5.397 8.888 1.00 64.56 91 ILE A C 1
ATOM 769 O O . ILE A 1 91 ? 2.074 -4.653 9.398 1.00 64.56 91 ILE A O 1
ATOM 773 N N . GLN A 1 92 ? 3.358 -6.491 9.514 1.00 71.06 92 GLN A N 1
ATOM 774 C CA . GLN A 1 92 ? 2.801 -6.999 10.770 1.00 71.06 92 GLN A CA 1
ATOM 775 C C . GLN A 1 92 ? 3.488 -6.478 12.037 1.00 71.06 92 GLN A C 1
ATOM 777 O O . GLN A 1 92 ? 3.338 -7.059 13.110 1.00 71.06 92 GLN A O 1
ATOM 782 N N . GLN A 1 93 ? 4.216 -5.362 11.952 1.00 82.56 93 GLN A N 1
ATOM 783 C CA . GLN A 1 93 ? 4.893 -4.799 13.122 1.00 82.56 93 GLN A CA 1
ATOM 784 C C . GLN A 1 93 ? 3.913 -4.459 14.261 1.00 82.56 93 GLN A C 1
ATOM 786 O O . GLN A 1 93 ? 4.244 -4.644 15.431 1.00 82.56 93 GLN A O 1
ATOM 791 N N . TRP A 1 94 ? 2.714 -3.981 13.915 1.00 88.44 94 TRP A N 1
ATOM 792 C CA . TRP A 1 94 ? 1.716 -3.499 14.878 1.00 88.44 94 TRP A CA 1
ATOM 793 C C . TRP A 1 94 ? 0.434 -4.326 14.929 1.00 88.44 94 TRP A C 1
ATOM 795 O O . TRP A 1 94 ? -0.235 -4.370 15.958 1.00 88.44 94 TRP A O 1
ATOM 805 N N . PHE A 1 95 ? 0.077 -4.973 13.821 1.00 89.88 95 PHE A N 1
ATOM 806 C CA . PHE A 1 95 ? -1.165 -5.727 13.680 1.00 89.88 95 PHE A CA 1
ATOM 807 C C . PHE A 1 95 ? -0.891 -7.038 12.966 1.00 89.88 95 PHE A C 1
ATOM 809 O O . PHE A 1 95 ? -0.116 -7.073 12.014 1.00 89.88 95 PHE A O 1
ATOM 816 N N . ASP A 1 96 ? -1.580 -8.107 13.356 1.00 90.19 96 ASP A N 1
ATOM 817 C CA . ASP A 1 96 ? -1.544 -9.328 12.561 1.00 90.19 96 ASP A CA 1
ATOM 818 C C . ASP A 1 96 ? -2.205 -9.114 11.185 1.00 90.19 96 ASP A C 1
ATOM 820 O O . ASP A 1 96 ? -2.986 -8.180 10.965 1.00 90.19 96 ASP A O 1
ATOM 824 N N . GLY A 1 97 ? -1.919 -9.999 10.226 1.00 90.25 97 GLY A N 1
ATOM 825 C CA . GLY A 1 97 ? -2.473 -9.875 8.876 1.00 90.25 97 GLY A CA 1
ATOM 826 C C . GLY A 1 97 ? -4.010 -9.868 8.826 1.00 90.25 97 GLY A C 1
ATOM 827 O O . GLY A 1 97 ? -4.601 -9.285 7.914 1.00 90.25 97 GLY A O 1
ATOM 828 N N . SER A 1 98 ? -4.694 -10.476 9.800 1.00 91.94 98 SER A N 1
ATOM 829 C CA . SER A 1 98 ? -6.158 -10.485 9.851 1.00 91.94 98 SER A CA 1
ATOM 830 C C . SER A 1 98 ? -6.723 -9.122 10.263 1.00 91.94 98 SER A C 1
ATOM 832 O O . SER A 1 98 ? -7.709 -8.658 9.672 1.00 91.94 98 SER A O 1
ATOM 834 N N . ASP A 1 99 ? -6.051 -8.452 11.194 1.00 93.94 99 ASP A N 1
ATOM 835 C CA . ASP A 1 99 ? -6.368 -7.114 11.669 1.00 93.94 99 ASP A CA 1
ATOM 836 C C . ASP A 1 99 ? -6.037 -6.049 10.621 1.00 93.94 99 ASP A C 1
ATOM 838 O O . ASP A 1 99 ? -6.882 -5.187 10.357 1.00 93.94 99 ASP A O 1
ATOM 842 N N . VAL A 1 100 ? -4.908 -6.174 9.913 1.00 93.38 100 VAL A N 1
ATOM 843 C CA . VAL A 1 100 ? -4.567 -5.341 8.741 1.00 93.38 100 VAL A CA 1
ATOM 844 C C . VAL A 1 100 ? -5.703 -5.363 7.711 1.00 93.38 100 VAL A C 1
ATOM 846 O O . VAL A 1 100 ? -6.237 -4.324 7.309 1.00 93.38 100 VAL A O 1
ATOM 849 N N . LEU A 1 101 ? -6.152 -6.559 7.318 1.00 94.88 101 LEU A N 1
ATOM 850 C CA . LEU A 1 101 ? -7.237 -6.696 6.345 1.00 94.88 101 LEU A CA 1
ATOM 851 C C . LEU A 1 101 ? -8.578 -6.187 6.887 1.00 94.88 101 LEU A C 1
ATOM 853 O O . LEU A 1 101 ? -9.426 -5.730 6.116 1.00 94.88 101 LEU A O 1
ATOM 857 N N . LYS A 1 102 ? -8.809 -6.272 8.198 1.00 96.06 102 LYS A N 1
ATOM 858 C CA . LYS A 1 102 ? -10.024 -5.758 8.833 1.00 96.06 102 LYS A CA 1
ATOM 859 C C . LYS A 1 102 ? -10.043 -4.229 8.869 1.00 96.06 102 LYS A C 1
ATOM 861 O O . LYS A 1 102 ? -11.101 -3.662 8.593 1.00 96.06 102 LYS A O 1
ATOM 866 N N . LEU A 1 103 ? -8.907 -3.580 9.134 1.00 95.75 103 LEU A N 1
ATOM 867 C CA . LEU A 1 103 ? -8.742 -2.124 9.050 1.00 95.75 103 LEU A CA 1
ATOM 868 C C . LEU A 1 103 ? -9.085 -1.615 7.649 1.00 95.75 103 LEU A C 1
ATOM 870 O O . LEU A 1 103 ? -9.926 -0.725 7.520 1.00 95.75 103 LEU A O 1
ATOM 874 N N . LEU A 1 104 ? -8.526 -2.240 6.610 1.00 95.81 104 LEU A N 1
ATOM 875 C CA . LEU A 1 104 ? -8.779 -1.855 5.218 1.00 95.81 104 LEU A CA 1
ATOM 876 C C . LEU A 1 104 ? -10.232 -2.110 4.792 1.00 95.81 104 LEU A C 1
ATOM 878 O O . LEU A 1 104 ? -10.879 -1.235 4.229 1.00 95.81 104 LEU A O 1
ATOM 882 N N . ARG A 1 105 ? -10.811 -3.273 5.124 1.00 96.94 105 ARG A N 1
ATOM 883 C CA . ARG A 1 105 ? -12.210 -3.606 4.769 1.00 96.94 105 ARG A CA 1
ATOM 884 C C . ARG A 1 105 ? -13.258 -2.732 5.458 1.00 96.94 105 ARG A C 1
ATOM 886 O O . ARG A 1 105 ? -14.419 -2.745 5.050 1.00 96.94 105 ARG A O 1
ATOM 893 N N . LYS A 1 106 ? -12.902 -2.051 6.551 1.00 96.94 106 LYS A N 1
ATOM 894 C CA . LYS A 1 106 ? -13.805 -1.128 7.250 1.00 96.94 106 LYS A CA 1
ATOM 895 C C . LYS A 1 106 ? -13.749 0.294 6.717 1.00 96.94 106 LYS A C 1
ATOM 897 O O . LYS A 1 106 ? -14.654 1.061 7.061 1.00 96.94 106 LYS A O 1
ATOM 902 N N . ALA A 1 107 ? -12.778 0.617 5.868 1.00 95.81 107 ALA A N 1
ATOM 903 C CA . ALA A 1 107 ? -12.730 1.907 5.214 1.00 95.81 107 ALA A CA 1
ATOM 904 C C . ALA A 1 107 ? -13.916 2.070 4.256 1.00 95.81 107 ALA A C 1
ATOM 906 O O . ALA A 1 107 ? -14.217 1.179 3.463 1.00 95.81 107 ALA A O 1
ATOM 907 N N . LYS A 1 108 ? -14.635 3.194 4.361 1.00 93.00 108 LYS A N 1
ATOM 908 C CA . LYS A 1 108 ? -15.824 3.470 3.530 1.00 93.00 108 LYS A CA 1
ATOM 909 C C . LYS A 1 108 ? -15.568 4.487 2.428 1.00 93.00 108 LYS A C 1
ATOM 911 O O . LYS A 1 108 ? -16.403 4.659 1.547 1.00 93.00 108 LYS A O 1
ATOM 916 N N . ASN A 1 109 ? -14.467 5.213 2.532 1.00 94.00 109 ASN A N 1
ATOM 917 C CA . ASN A 1 109 ? -14.062 6.269 1.622 1.00 94.00 109 ASN A CA 1
ATOM 918 C C . ASN A 1 109 ? -12.532 6.382 1.637 1.00 94.00 109 ASN A C 1
ATOM 920 O O . ASN A 1 109 ? -11.850 5.700 2.408 1.00 94.00 109 ASN A O 1
ATOM 924 N N . TRP A 1 110 ? -12.003 7.261 0.790 1.00 93.94 110 TRP A N 1
ATOM 925 C CA . TRP A 1 110 ? -10.567 7.487 0.684 1.00 93.94 110 TRP A CA 1
ATOM 926 C C . TRP A 1 110 ? -9.930 7.950 2.003 1.00 93.94 110 TRP A C 1
ATOM 928 O O . TRP A 1 110 ? -8.891 7.433 2.391 1.00 93.94 110 TRP A O 1
ATOM 938 N N . GLY A 1 111 ? -10.588 8.841 2.751 1.00 95.81 111 GLY A N 1
ATOM 939 C CA . GLY A 1 111 ? -10.095 9.300 4.055 1.00 95.81 111 GLY A CA 1
ATOM 940 C C . GLY A 1 111 ? -9.951 8.162 5.068 1.00 95.81 111 GLY A C 1
ATOM 941 O O . GLY A 1 111 ? -8.892 8.001 5.665 1.00 95.81 111 GLY A O 1
ATOM 942 N N . ASP A 1 112 ? -10.968 7.305 5.201 1.00 96.06 112 ASP A N 1
ATOM 943 C CA . ASP A 1 112 ? -10.864 6.107 6.047 1.00 96.06 112 ASP A CA 1
ATOM 944 C C . ASP A 1 112 ? -9.768 5.141 5.547 1.00 96.06 112 ASP A C 1
ATOM 946 O O . ASP A 1 112 ? -9.163 4.430 6.348 1.00 96.06 112 ASP A O 1
ATOM 950 N N . THR A 1 113 ? -9.511 5.101 4.234 1.00 95.50 113 THR A N 1
ATOM 951 C CA . THR A 1 113 ? -8.453 4.264 3.641 1.00 95.50 113 THR A CA 1
ATOM 952 C C . THR A 1 113 ? -7.075 4.770 4.058 1.00 95.50 113 THR A C 1
ATOM 954 O O . THR A 1 113 ? -6.245 3.972 4.488 1.00 95.50 113 THR A O 1
ATOM 957 N N . LEU A 1 114 ? -6.855 6.088 4.014 1.00 95.62 114 LEU A N 1
ATOM 958 C CA . LEU A 1 114 ? -5.627 6.711 4.508 1.00 95.62 114 LEU A CA 1
ATOM 959 C C . LEU A 1 114 ? -5.425 6.440 6.001 1.00 95.62 114 LEU A C 1
ATOM 961 O O . LEU A 1 114 ? -4.343 6.016 6.388 1.00 95.62 114 LEU A O 1
ATOM 965 N N . LEU A 1 115 ? -6.477 6.577 6.817 1.00 97.00 115 LEU A N 1
ATOM 966 C CA . LEU A 1 115 ? -6.410 6.255 8.247 1.00 97.00 115 LEU A CA 1
ATOM 967 C C . LEU A 1 115 ? -6.059 4.782 8.495 1.00 97.00 115 LEU A C 1
ATOM 969 O O . LEU A 1 115 ? -5.291 4.479 9.403 1.00 97.00 115 LEU A O 1
ATOM 973 N N . ALA A 1 116 ? -6.598 3.857 7.696 1.00 95.69 116 ALA A N 1
ATOM 974 C CA . ALA A 1 116 ? -6.258 2.442 7.799 1.00 95.69 116 ALA A CA 1
ATOM 975 C C . ALA A 1 116 ? -4.785 2.179 7.446 1.00 95.69 116 ALA A C 1
ATOM 977 O O . ALA A 1 116 ? -4.112 1.458 8.177 1.00 95.69 116 ALA A O 1
ATOM 978 N N . VAL A 1 117 ? -4.279 2.771 6.360 1.00 93.19 117 VAL A N 1
ATOM 979 C CA . VAL A 1 117 ? -2.875 2.630 5.933 1.00 93.19 117 VAL A CA 1
ATOM 980 C C . VAL A 1 117 ? -1.918 3.258 6.949 1.00 93.19 117 VAL A C 1
ATOM 982 O O . VAL A 1 117 ? -0.938 2.627 7.334 1.00 93.19 117 VAL A O 1
ATOM 985 N N . GLU A 1 118 ? -2.222 4.460 7.438 1.00 94.31 118 GLU A N 1
ATOM 986 C CA . GLU A 1 118 ? -1.426 5.137 8.465 1.00 94.31 118 GLU A CA 1
ATOM 987 C C . GLU A 1 118 ? -1.422 4.348 9.780 1.00 94.31 118 GLU A C 1
ATOM 989 O O . GLU A 1 118 ? -0.373 4.205 10.407 1.00 94.31 118 GLU A O 1
ATOM 994 N N . ALA A 1 119 ? -2.561 3.756 10.163 1.00 94.38 119 ALA A N 1
ATOM 995 C CA . ALA A 1 119 ? -2.630 2.861 11.312 1.00 94.38 119 ALA A CA 1
ATOM 996 C C . ALA A 1 119 ? -1.662 1.687 11.159 1.00 94.38 119 ALA A C 1
ATOM 998 O O . ALA A 1 119 ? -0.853 1.475 12.062 1.00 94.38 119 ALA A O 1
ATOM 999 N N . ILE A 1 120 ? -1.715 0.973 10.026 1.00 92.25 120 ILE A N 1
ATOM 1000 C CA . ILE A 1 120 ? -0.836 -0.169 9.718 1.00 92.25 120 ILE A CA 1
ATOM 1001 C C . ILE A 1 120 ? 0.643 0.233 9.813 1.00 92.25 120 ILE A C 1
ATOM 1003 O O . ILE A 1 120 ? 1.446 -0.524 10.348 1.00 92.25 120 ILE A O 1
ATOM 1007 N N . GLY A 1 121 ? 0.987 1.447 9.374 1.00 90.75 121 GLY A N 1
ATOM 1008 C CA . GLY A 1 121 ? 2.336 2.012 9.483 1.00 90.75 121 GLY A CA 1
ATOM 1009 C C . GLY A 1 121 ? 2.752 2.486 10.883 1.00 90.75 121 GLY A C 1
ATOM 1010 O O . GLY A 1 121 ? 3.852 3.009 11.029 1.00 90.75 121 GLY A O 1
ATOM 1011 N N . GLY A 1 122 ? 1.907 2.333 11.906 1.00 91.19 122 GLY A N 1
ATOM 1012 C CA . GLY A 1 122 ? 2.205 2.736 13.287 1.00 91.19 122 GLY A CA 1
ATOM 1013 C C . GLY A 1 122 ? 1.728 4.134 13.680 1.00 91.19 122 GLY A C 1
ATOM 1014 O O . GLY A 1 122 ? 1.833 4.507 14.841 1.00 91.19 122 GLY A O 1
ATOM 1015 N N . GLY A 1 123 ? 1.113 4.906 12.779 1.00 92.88 123 GLY A N 1
ATOM 1016 C CA . GLY A 1 123 ? 0.681 6.279 13.085 1.00 92.88 123 GLY A CA 1
ATOM 1017 C C . GLY A 1 123 ? -0.397 6.380 14.173 1.00 92.88 123 GLY A C 1
ATOM 1018 O O . GLY A 1 123 ? -0.650 7.457 14.702 1.00 92.88 123 GLY A O 1
ATOM 1019 N N . HIS A 1 124 ? -1.017 5.264 14.565 1.00 93.69 124 HIS A N 1
ATOM 1020 C CA . HIS A 1 124 ? -1.941 5.210 15.699 1.00 93.69 124 HIS A CA 1
ATOM 1021 C C . HIS A 1 124 ? -1.263 5.441 17.063 1.00 93.69 124 HIS A C 1
ATOM 1023 O O . HIS A 1 124 ? -1.975 5.707 18.030 1.00 93.69 124 HIS A O 1
ATOM 1029 N N . GLU A 1 125 ? 0.066 5.356 17.155 1.00 92.69 125 GLU A N 1
ATOM 1030 C CA . GLU A 1 125 ? 0.807 5.677 18.382 1.00 92.69 125 GLU A CA 1
ATOM 1031 C C . GLU A 1 125 ? 0.878 7.190 18.637 1.00 92.69 125 GLU A C 1
ATOM 1033 O O . GLU A 1 125 ? 0.761 7.632 19.782 1.00 92.69 125 GLU A O 1
ATOM 1038 N N . ASP A 1 126 ? 0.988 7.984 17.568 1.00 94.75 126 ASP A N 1
ATOM 1039 C CA . ASP A 1 126 ? 1.250 9.426 17.651 1.00 94.75 126 ASP A CA 1
ATOM 1040 C C . ASP A 1 126 ? 0.073 10.300 17.183 1.00 94.75 126 ASP A C 1
ATOM 1042 O O . ASP A 1 126 ? -0.041 11.460 17.592 1.00 94.75 126 ASP A O 1
ATOM 1046 N N . THR A 1 127 ? -0.836 9.763 16.359 1.00 96.50 127 THR A N 1
ATOM 1047 C CA . THR A 1 127 ? -1.956 10.507 15.765 1.00 96.50 127 THR A CA 1
ATOM 1048 C C . THR A 1 127 ? -3.292 10.093 16.410 1.00 96.50 127 THR A C 1
ATOM 1050 O O . THR A 1 127 ? -3.814 9.008 16.127 1.00 96.50 127 THR A O 1
ATOM 1053 N N . PRO A 1 128 ? -3.939 10.961 17.223 1.00 96.69 128 PRO A N 1
ATOM 1054 C CA . PRO A 1 128 ? -5.187 10.634 17.926 1.00 96.69 128 PRO A CA 1
ATOM 1055 C C . PRO A 1 128 ? -6.347 10.208 17.018 1.00 96.69 128 PRO A C 1
ATOM 1057 O O . PRO A 1 128 ? -7.181 9.394 17.414 1.00 96.69 128 PRO A O 1
ATOM 1060 N N . GLU A 1 129 ? -6.417 10.755 15.804 1.00 96.94 129 GLU A N 1
ATOM 1061 C CA . GLU A 1 129 ? -7.443 10.397 14.820 1.00 96.94 129 GLU A CA 1
ATOM 1062 C C . GLU A 1 129 ? -7.276 8.955 14.322 1.00 96.94 129 GLU A C 1
ATOM 1064 O O . GLU A 1 129 ? -8.246 8.194 14.265 1.00 96.94 129 GLU A O 1
ATOM 1069 N N . VAL A 1 130 ? -6.036 8.546 14.054 1.00 96.50 130 VAL A N 1
ATOM 1070 C CA . VAL A 1 130 ? -5.689 7.184 13.637 1.00 96.50 130 VAL A CA 1
ATOM 1071 C C . VAL A 1 130 ? -5.925 6.207 14.792 1.00 96.50 130 VAL A C 1
ATOM 1073 O O . VAL A 1 130 ? -6.547 5.162 14.601 1.00 96.50 130 VAL A O 1
ATOM 1076 N N . ALA A 1 131 ? -5.555 6.578 16.021 1.00 95.88 131 ALA A N 1
ATOM 1077 C CA . ALA A 1 131 ? -5.868 5.796 17.220 1.00 95.88 131 ALA A CA 1
ATOM 1078 C C . ALA A 1 131 ? -7.384 5.594 17.404 1.00 95.88 131 ALA A C 1
ATOM 1080 O O . ALA A 1 131 ? -7.854 4.492 17.708 1.00 95.88 131 ALA A O 1
ATOM 1081 N N . ALA A 1 132 ? -8.179 6.647 17.179 1.00 96.50 132 ALA A N 1
ATOM 1082 C CA . ALA A 1 132 ? -9.636 6.568 17.228 1.00 96.50 132 ALA A CA 1
ATOM 1083 C C . ALA A 1 132 ? -10.201 5.657 16.124 1.00 96.50 132 ALA A C 1
ATOM 1085 O O . ALA A 1 132 ? -11.144 4.900 16.381 1.00 96.50 132 ALA A O 1
ATOM 1086 N N . TYR A 1 133 ? -9.615 5.685 14.921 1.00 96.88 133 TYR A N 1
ATOM 1087 C CA . TYR A 1 133 ? -9.953 4.768 13.832 1.00 96.88 133 TYR A CA 1
ATOM 1088 C C . TYR A 1 133 ? -9.685 3.308 14.221 1.00 96.88 133 TYR A C 1
ATOM 1090 O O . TYR A 1 133 ? -10.594 2.477 14.123 1.00 96.88 133 TYR A O 1
ATOM 1098 N N . VAL A 1 134 ? -8.486 3.008 14.733 1.00 96.31 134 VAL A N 1
ATOM 1099 C CA . VAL A 1 134 ? -8.107 1.662 15.192 1.00 96.31 134 VAL A CA 1
ATOM 1100 C C . VAL A 1 134 ? -9.066 1.182 16.270 1.00 96.31 134 VAL A C 1
ATOM 1102 O O . VAL A 1 134 ? -9.689 0.143 16.094 1.00 96.31 134 VAL A O 1
ATOM 1105 N N . LYS A 1 135 ? -9.305 1.965 17.328 1.00 96.12 135 LYS A N 1
ATOM 1106 C CA . LYS A 1 135 ? -10.221 1.586 18.417 1.00 96.12 135 LYS A CA 1
ATOM 1107 C C . LYS A 1 135 ? -11.653 1.324 17.937 1.00 96.12 135 LYS A C 1
ATOM 1109 O O . LYS A 1 135 ? -12.352 0.468 18.478 1.00 96.12 135 LYS A O 1
ATOM 1114 N N . ARG A 1 136 ? -12.108 2.053 16.914 1.00 96.06 136 ARG A N 1
ATOM 1115 C CA . ARG A 1 136 ? -13.431 1.868 16.300 1.00 96.06 136 ARG A CA 1
ATOM 1116 C C . ARG A 1 136 ? -13.530 0.554 15.519 1.00 96.06 136 ARG A C 1
ATOM 1118 O O . ARG A 1 136 ? -14.598 -0.057 15.500 1.00 96.06 136 ARG A O 1
ATOM 1125 N N . VAL A 1 137 ? -12.457 0.135 14.851 1.00 95.94 137 VAL A N 1
ATOM 1126 C CA . VAL A 1 137 ? -12.437 -1.058 13.986 1.00 95.94 137 VAL A CA 1
ATOM 1127 C C . VAL A 1 137 ? -12.006 -2.321 14.744 1.00 95.94 137 VAL A C 1
ATOM 1129 O O . VAL A 1 137 ? -12.581 -3.399 14.548 1.00 95.94 137 VAL A O 1
ATOM 1132 N N . LEU A 1 138 ? -11.031 -2.174 15.635 1.00 95.12 138 LEU A N 1
ATOM 1133 C CA . LEU A 1 138 ? -10.377 -3.194 16.445 1.00 95.12 138 LEU A CA 1
ATOM 1134 C C . LEU A 1 138 ? -10.506 -2.839 17.942 1.00 95.12 138 LEU A C 1
ATOM 1136 O O . LEU A 1 138 ? -9.522 -2.501 18.590 1.00 95.12 138 LEU A O 1
ATOM 1140 N N . PRO A 1 139 ? -11.710 -2.924 18.538 1.00 87.44 139 PRO A N 1
ATOM 1141 C CA . PRO A 1 139 ? -11.934 -2.498 19.925 1.00 87.44 139 PRO A CA 1
ATOM 1142 C C . PRO A 1 139 ? -11.170 -3.318 20.978 1.00 87.44 139 PRO A C 1
ATOM 1144 O O . PRO A 1 139 ? -11.110 -2.899 22.130 1.00 87.44 139 PRO A O 1
ATOM 1147 N N . ASN A 1 140 ? -10.609 -4.466 20.586 1.00 82.75 140 ASN A N 1
ATOM 1148 C CA . ASN A 1 140 ? -9.853 -5.369 21.452 1.00 82.75 140 ASN A CA 1
ATOM 1149 C C . ASN A 1 140 ? -8.348 -5.403 21.121 1.00 82.75 140 ASN A C 1
ATOM 1151 O O . ASN A 1 140 ? -7.652 -6.235 21.690 1.00 82.75 140 ASN A O 1
ATOM 1155 N N . ALA A 1 141 ? -7.862 -4.571 20.191 1.00 68.19 141 ALA A N 1
ATOM 1156 C CA . ALA A 1 141 ? -6.427 -4.436 19.949 1.00 68.19 141 ALA A CA 1
ATOM 1157 C C . ALA A 1 141 ? -5.840 -3.587 21.086 1.00 68.19 141 ALA A C 1
ATOM 1159 O O . ALA A 1 141 ? -6.154 -2.399 21.196 1.00 68.19 141 ALA A O 1
ATOM 1160 N N . GLY A 1 142 ? -5.086 -4.225 21.980 1.00 55.22 142 GLY A N 1
ATOM 1161 C CA . GLY A 1 142 ? -4.475 -3.623 23.161 1.00 55.22 142 GLY A CA 1
ATOM 1162 C C . GLY A 1 142 ? -3.439 -4.542 23.778 1.00 55.22 142 GLY A C 1
ATOM 1163 O O . GLY A 1 142 ? -3.659 -5.773 23.740 1.00 55.22 142 GLY A O 1
#

Secondary structure (DSSP, 8-state):
--PPPP------HHHHHHHHHHT-EEE-SSEEEEEEEEE-PPPPHHHHHHTTTT-------EEEEEEEEE--HHHHHHHHHHHHHH--TTTTTSS-HHHHHHHHHH--SHHHHHHHHHHHTTTTTT-HHHHHHHHHH-TT--

Sequence (142 aa):
MREKPPKIKEVRRHEIVLRTWEDEHLFDSDSHYRYFADDVPTLTSFQRFLTRTFYNPVVPLCAEWQRVGDFDAKELIDAVKKGLDHDDDIIQQWFDGSDVLKLLRKAKNWGDTLLAVEAIGGGHEDTPEVAAYVKRVLPNAG

Radius of gyration: 19.68 Å; chains: 1; bounding box: 47×43×52 Å

Foldseek 3Di:
DDDDPDDDPDQQPLNVVVVVQQLDWDDDQWFIWGKAWPDRDDDDPVSSVVCVPPDDDDDDTDIDTDTPGTDDLVVVLVSVLVCCVPPPVQQPPQHRPVLLSQQSVPQPGRVSNVLSVCVSVVVLVPDVVSVVSSCVRPVPRD